Protein AF-A0A9P5JXN6-F1 (afdb_monomer)

Nearest PDB structures (foldseek):
  4c2m-assembly1_D  TM=7.102E-01  e=3.097E-01  Saccharomyces cerevisiae
  3stq-assembly2_F  TM=4.430E-01  e=1.516E+00  Pseudomonas aeruginosa

Solvent-accessible surface area (backbone atoms only — not comparable to full-atom values): 5011 Å² total; per-residue (Å²): 135,81,88,73,82,76,87,81,71,76,80,84,85,86,75,88,89,78,86,79,93,73,53,57,71,58,49,30,56,52,48,50,54,49,51,57,52,45,53,68,56,44,79,80,41,96,76,71,72,62,69,59,55,53,50,52,52,52,50,37,50,53,35,51,51,52,53,52,52,37,50,74,68,69,65,72,124

Mean predicted aligned error: 9.81 Å

Radius of gyration: 19.17 Å; Cα contacts (8 Å, |Δi|>4): 22; chains: 1; bounding box: 44×18×56 Å

Sequence (77 aa):
MMDNINLSDPPPRITTTTSKNLSAKRAQIRIQAFLDDFENRNSTLNGGDKAVTVQLQKLNQALLEERQRQKAAGKGL

Secondary structure (DSSP, 8-state):
------TT-PPPPP---------HHHHHHHHHHHHHHHHHHHTT-TT--HHHHHHHHHHHHHHHHHHHHHHHTT---

pLDDT: mean 82.46, std 15.15, range [46.0, 96.88]

Foldseek 3Di:
DDDDPPPPDDPDDDDDPDDDDDDLVRLLVVLVVVLVVCVVVCVVPPDDDVVVSVVSVVSSVVSVVVVVVCVVVVVPD

Organism: NCBI:txid152965

Structure (mmCIF, N/CA/C/O backbone):
data_AF-A0A9P5JXN6-F1
#
_entry.id   AF-A0A9P5JXN6-F1
#
loop_
_atom_site.group_PDB
_atom_site.id
_atom_site.type_symbol
_atom_site.label_atom_id
_atom_site.label_alt_id
_atom_site.label_comp_id
_atom_site.label_asym_id
_atom_site.label_entity_id
_atom_site.label_seq_id
_atom_site.pdbx_PDB_ins_code
_atom_site.Cartn_x
_atom_site.Cartn_y
_atom_site.Cartn_z
_atom_site.occupancy
_atom_site.B_iso_or_equiv
_atom_site.auth_seq_id
_atom_site.auth_comp_id
_atom_site.auth_asym_id
_atom_site.auth_atom_id
_atom_site.pdbx_PDB_model_num
ATOM 1 N N . MET A 1 1 ? 27.961 -8.380 -35.382 1.00 46.00 1 MET A N 1
ATOM 2 C CA . MET A 1 1 ? 26.884 -7.485 -35.854 1.00 46.00 1 MET A CA 1
ATOM 3 C C . MET A 1 1 ? 26.149 -7.044 -34.605 1.00 46.00 1 MET A C 1
ATOM 5 O O . MET A 1 1 ? 25.809 -7.912 -33.819 1.00 46.00 1 MET A O 1
ATOM 9 N N . MET A 1 2 ? 26.102 -5.739 -34.335 1.00 49.22 2 MET A N 1
ATOM 10 C CA . MET A 1 2 ? 25.585 -5.193 -33.076 1.00 49.22 2 MET A CA 1
ATOM 11 C C . MET A 1 2 ? 24.058 -5.142 -33.114 1.00 49.22 2 MET A C 1
ATOM 13 O O . MET A 1 2 ? 23.491 -4.695 -34.111 1.00 49.22 2 MET A O 1
ATOM 17 N N . ASP A 1 3 ? 23.420 -5.603 -32.040 1.00 54.28 3 ASP A N 1
ATOM 18 C CA . ASP A 1 3 ? 21.969 -5.598 -31.882 1.00 54.28 3 ASP A CA 1
ATOM 19 C C . ASP A 1 3 ? 21.468 -4.153 -31.805 1.00 54.28 3 ASP A C 1
ATOM 21 O O . ASP A 1 3 ? 21.639 -3.437 -30.817 1.00 54.28 3 ASP A O 1
ATOM 25 N N . ASN A 1 4 ? 20.903 -3.707 -32.921 1.00 58.69 4 ASN A N 1
ATOM 26 C CA . ASN A 1 4 ? 20.332 -2.386 -33.104 1.00 58.69 4 ASN A CA 1
ATOM 27 C C . ASN A 1 4 ? 19.052 -2.308 -32.256 1.00 58.69 4 ASN A C 1
ATOM 29 O O . ASN A 1 4 ? 18.083 -3.015 -32.540 1.00 58.69 4 ASN A O 1
ATOM 33 N N . ILE A 1 5 ? 19.037 -1.482 -31.206 1.00 60.19 5 ILE A N 1
ATOM 34 C CA . ILE A 1 5 ? 17.845 -1.276 -30.372 1.00 60.19 5 ILE A CA 1
ATOM 35 C C . ILE A 1 5 ? 16.743 -0.692 -31.265 1.00 60.19 5 ILE A C 1
ATOM 37 O O . ILE A 1 5 ? 16.813 0.459 -31.695 1.00 60.19 5 ILE A O 1
ATOM 41 N N . ASN A 1 6 ? 15.747 -1.511 -31.595 1.00 61.25 6 ASN A N 1
ATOM 42 C CA . ASN A 1 6 ? 14.633 -1.128 -32.450 1.00 61.25 6 ASN A CA 1
ATOM 43 C C . ASN A 1 6 ? 13.725 -0.141 -31.691 1.00 61.25 6 ASN A C 1
ATOM 45 O O . ASN A 1 6 ? 12.915 -0.541 -30.862 1.00 61.25 6 ASN A O 1
ATOM 49 N N . LEU A 1 7 ? 13.877 1.157 -31.970 1.00 61.94 7 LEU A N 1
ATOM 50 C CA . LEU A 1 7 ? 13.106 2.273 -31.396 1.00 61.94 7 LEU A CA 1
ATOM 51 C C . LEU A 1 7 ? 11.637 2.347 -31.875 1.00 61.94 7 LEU A C 1
ATOM 53 O O . LEU A 1 7 ? 10.965 3.344 -31.619 1.00 61.94 7 LEU A O 1
ATOM 57 N N . SER A 1 8 ? 11.132 1.340 -32.596 1.00 67.62 8 SER A N 1
ATOM 58 C CA . SER A 1 8 ? 9.838 1.409 -33.289 1.00 67.62 8 SER A CA 1
ATOM 59 C C . SER A 1 8 ? 8.654 0.784 -32.539 1.00 67.62 8 SER A C 1
ATOM 61 O O . SER A 1 8 ? 7.551 0.782 -33.090 1.00 67.62 8 SER A O 1
ATOM 63 N N . ASP A 1 9 ? 8.841 0.258 -31.326 1.00 75.19 9 ASP A N 1
ATOM 64 C CA . ASP A 1 9 ? 7.753 -0.368 -30.566 1.00 75.19 9 ASP A CA 1
ATOM 65 C C . ASP A 1 9 ? 7.254 0.585 -29.462 1.00 75.19 9 ASP A C 1
ATOM 67 O O . ASP A 1 9 ? 7.975 0.838 -28.487 1.00 75.19 9 ASP A O 1
ATOM 71 N N . PRO A 1 10 ? 6.070 1.211 -29.617 1.00 80.62 10 PRO A N 1
ATOM 72 C CA . PRO A 1 10 ? 5.558 2.140 -28.622 1.00 80.62 10 PRO A CA 1
ATOM 73 C C . PRO A 1 10 ? 5.272 1.407 -27.302 1.00 80.62 10 PRO A C 1
ATOM 75 O O . PRO A 1 10 ? 4.845 0.250 -27.320 1.00 80.62 10 PRO A O 1
ATOM 78 N N . PRO A 1 11 ? 5.424 2.077 -26.143 1.00 85.31 11 PRO A N 1
ATOM 79 C CA . PRO A 1 11 ? 5.067 1.479 -24.866 1.00 8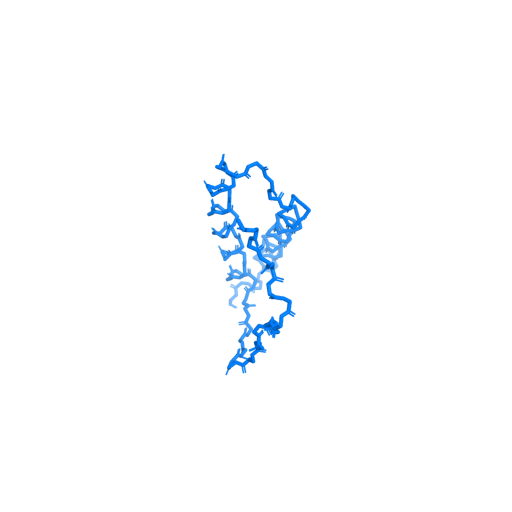5.31 11 PRO A CA 1
ATOM 80 C C . PRO A 1 11 ? 3.624 0.950 -24.884 1.00 85.31 11 PRO A C 1
ATOM 82 O O . PRO A 1 11 ? 2.732 1.627 -25.417 1.00 85.31 11 PRO A O 1
ATOM 85 N N . PRO A 1 12 ? 3.362 -0.222 -24.281 1.00 86.75 12 PRO A N 1
ATOM 86 C CA . PRO A 1 12 ? 2.019 -0.773 -24.203 1.00 86.75 12 PRO A CA 1
ATOM 87 C C . PRO A 1 12 ? 1.027 0.230 -23.607 1.00 86.75 12 PRO A C 1
ATOM 89 O O . PRO A 1 12 ? 1.285 0.861 -22.579 1.00 86.75 12 PRO A O 1
ATOM 92 N N . ARG A 1 13 ? -0.141 0.363 -24.239 1.00 90.25 13 ARG A N 1
ATOM 93 C CA . ARG A 1 13 ? -1.222 1.215 -23.731 1.00 90.25 13 ARG A CA 1
ATOM 94 C C . ARG A 1 13 ? -1.946 0.494 -22.598 1.00 90.25 13 ARG A C 1
ATOM 96 O O . ARG A 1 13 ? -2.536 -0.560 -22.810 1.00 90.25 13 ARG A O 1
ATOM 103 N N . ILE A 1 14 ? -1.932 1.083 -21.406 1.00 91.50 14 ILE A N 1
ATOM 104 C CA . ILE A 1 14 ? -2.659 0.569 -20.241 1.00 91.50 14 ILE A CA 1
ATOM 105 C C . ILE A 1 14 ? -4.040 1.232 -20.199 1.00 91.50 14 ILE A C 1
ATOM 107 O O . ILE A 1 14 ? -4.138 2.455 -20.118 1.00 91.50 14 ILE A O 1
ATOM 111 N N . THR A 1 15 ? -5.109 0.432 -20.239 1.00 94.62 15 THR A N 1
ATOM 112 C CA . THR A 1 15 ? -6.497 0.900 -20.081 1.00 94.62 15 THR A CA 1
ATOM 113 C C . THR A 1 15 ? -7.113 0.343 -18.805 1.00 94.62 15 THR A C 1
ATOM 115 O O . THR A 1 15 ? -7.000 -0.849 -1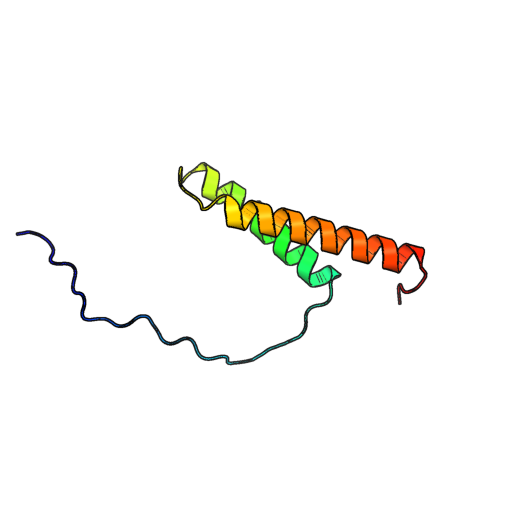8.517 1.00 94.62 15 THR A O 1
ATOM 118 N N . THR A 1 16 ? -7.798 1.188 -18.042 1.00 92.44 16 THR A N 1
ATOM 119 C CA . THR A 1 16 ? -8.433 0.804 -16.779 1.00 92.44 16 THR A CA 1
ATOM 120 C C . THR A 1 16 ? -9.628 -0.115 -17.024 1.00 92.44 16 THR A C 1
ATOM 122 O O . THR A 1 16 ? -10.574 0.267 -17.704 1.00 92.44 16 THR A O 1
ATOM 125 N N . THR A 1 17 ? -9.623 -1.312 -16.437 1.00 95.62 17 THR A N 1
ATOM 126 C CA . THR A 1 17 ? -10.764 -2.244 -16.507 1.00 95.62 17 THR A CA 1
ATOM 127 C C . THR A 1 17 ? -11.735 -2.062 -15.341 1.00 95.62 17 THR A C 1
ATOM 129 O O . THR A 1 17 ? -12.934 -2.281 -15.480 1.00 95.62 17 THR A O 1
ATOM 132 N N . THR A 1 18 ? -11.236 -1.655 -14.173 1.00 95.12 18 THR A N 1
ATOM 133 C CA . THR A 1 18 ? -12.037 -1.405 -12.970 1.00 95.12 18 THR A CA 1
ATOM 134 C C . THR A 1 18 ? -11.266 -0.532 -11.979 1.00 95.12 18 THR A C 1
ATOM 136 O O . THR A 1 18 ? -10.036 -0.518 -11.983 1.00 95.12 18 THR A O 1
ATOM 139 N N . SER A 1 19 ? -11.984 0.178 -11.107 1.00 94.62 19 SER A N 1
ATOM 140 C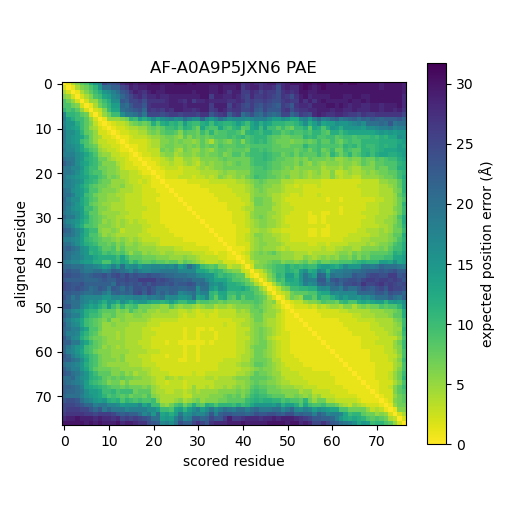 CA . SER A 1 19 ? -11.417 0.919 -9.978 1.00 94.62 19 SER A CA 1
ATOM 141 C C . SER A 1 19 ? -12.255 0.672 -8.727 1.00 94.62 19 SER A C 1
ATOM 143 O O . SER A 1 19 ? -13.485 0.628 -8.789 1.00 94.62 19 SER A O 1
ATOM 145 N N . LYS A 1 20 ? -11.590 0.471 -7.586 1.00 93.69 20 LYS A N 1
ATOM 146 C CA . LYS A 1 20 ? -12.227 0.240 -6.285 1.00 93.69 20 LYS A CA 1
ATOM 147 C C . LYS A 1 20 ? -11.469 0.994 -5.205 1.00 93.69 20 LYS A C 1
ATOM 149 O O . LYS A 1 20 ? -10.242 0.946 -5.159 1.00 93.69 20 LYS A O 1
ATOM 154 N N . ASN A 1 21 ? -12.212 1.609 -4.291 1.00 93.81 21 ASN A N 1
ATOM 155 C CA . ASN A 1 21 ? -11.627 2.253 -3.122 1.00 93.81 21 ASN A CA 1
ATOM 156 C C . ASN A 1 21 ? -11.039 1.212 -2.158 1.00 93.81 21 ASN A C 1
ATOM 158 O O . ASN A 1 21 ? -11.596 0.128 -1.952 1.00 93.81 21 ASN A O 1
ATOM 162 N N . LEU A 1 22 ? -9.910 1.560 -1.546 1.00 91.50 22 LEU A N 1
ATOM 163 C CA . LEU A 1 22 ? -9.247 0.771 -0.511 1.00 91.50 22 LEU A CA 1
ATOM 164 C C . LEU A 1 22 ? -9.420 1.463 0.839 1.00 91.50 22 LEU A C 1
ATOM 166 O O . LEU A 1 22 ? -9.255 2.672 0.950 1.00 91.50 22 LEU A O 1
ATOM 170 N N . SER A 1 23 ? -9.717 0.684 1.879 1.00 92.81 23 SER A N 1
ATOM 171 C CA . SER A 1 23 ? -9.658 1.195 3.249 1.00 92.81 23 SER A CA 1
ATOM 172 C C . SER A 1 23 ? -8.207 1.368 3.695 1.00 92.81 23 SER A C 1
ATOM 174 O O . SER A 1 23 ? -7.333 0.618 3.250 1.00 92.81 23 SER A O 1
ATOM 176 N N . ALA A 1 24 ? -7.960 2.271 4.648 1.00 91.50 24 ALA A N 1
ATOM 177 C CA . ALA A 1 24 ? -6.625 2.503 5.209 1.00 91.50 24 ALA A CA 1
ATOM 178 C C . ALA A 1 24 ? -5.964 1.207 5.722 1.00 91.50 24 ALA A C 1
ATOM 180 O O . ALA A 1 24 ? -4.789 0.953 5.467 1.00 91.50 24 ALA A O 1
ATOM 181 N N . LYS A 1 25 ? -6.743 0.310 6.353 1.00 92.81 25 LYS A N 1
ATOM 182 C CA . LYS A 1 25 ? -6.275 -1.026 6.776 1.00 92.81 25 LYS A CA 1
ATOM 183 C C . LYS A 1 25 ? -5.799 -1.882 5.604 1.00 92.81 25 LYS A C 1
ATOM 185 O O . LYS A 1 25 ? -4.747 -2.504 5.701 1.00 92.81 25 LYS A O 1
ATOM 190 N N . ARG A 1 26 ? -6.572 -1.951 4.515 1.00 95.06 26 ARG A N 1
ATOM 191 C CA . ARG A 1 26 ? -6.198 -2.757 3.343 1.00 95.06 26 ARG A CA 1
ATOM 192 C C . ARG A 1 26 ? -5.009 -2.149 2.602 1.00 95.06 26 ARG A C 1
ATOM 194 O O . ARG A 1 26 ? -4.162 -2.906 2.143 1.00 95.06 26 ARG A O 1
ATOM 201 N N . ALA A 1 27 ? -4.942 -0.822 2.511 1.00 94.69 27 ALA A N 1
ATOM 202 C CA . ALA A 1 27 ? -3.810 -0.115 1.923 1.00 94.69 27 ALA A CA 1
ATOM 203 C C . ALA A 1 27 ? -2.514 -0.409 2.694 1.00 94.69 27 ALA A C 1
ATOM 205 O O . ALA A 1 27 ? -1.546 -0.856 2.089 1.00 94.69 27 ALA A O 1
ATOM 206 N N . GLN A 1 28 ? -2.536 -0.281 4.026 1.00 95.19 28 GLN A N 1
ATOM 207 C CA . GLN A 1 28 ? -1.379 -0.563 4.878 1.00 95.19 28 GLN A CA 1
ATOM 208 C C . GLN A 1 28 ? -0.866 -2.001 4.693 1.00 95.19 28 GLN A C 1
ATOM 210 O O . GLN A 1 28 ? 0.316 -2.205 4.441 1.00 95.19 28 GLN A O 1
ATOM 215 N N . ILE A 1 29 ? -1.755 -3.001 4.764 1.00 95.31 29 ILE A N 1
ATOM 216 C CA . ILE A 1 29 ? -1.369 -4.417 4.617 1.00 95.31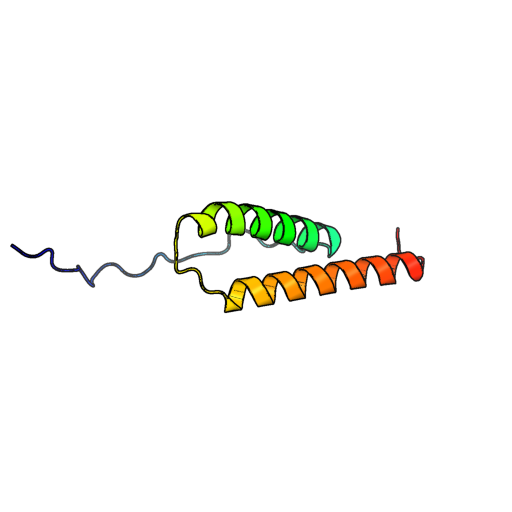 29 ILE A CA 1
ATOM 217 C C . ILE A 1 29 ? -0.681 -4.667 3.268 1.00 95.31 29 ILE A C 1
ATOM 219 O O . ILE A 1 29 ? 0.314 -5.381 3.208 1.00 95.31 29 ILE A O 1
ATOM 223 N N . ARG A 1 30 ? -1.198 -4.075 2.185 1.00 95.50 30 ARG A N 1
ATOM 224 C CA . ARG A 1 30 ? -0.628 -4.246 0.842 1.00 95.50 30 ARG A CA 1
ATOM 225 C C . ARG A 1 30 ? 0.729 -3.568 0.692 1.00 95.50 30 ARG A C 1
ATOM 227 O O . ARG A 1 30 ? 1.609 -4.152 0.073 1.00 95.50 30 ARG A O 1
ATOM 234 N N . ILE A 1 31 ? 0.894 -2.368 1.248 1.00 95.31 31 ILE A N 1
ATOM 235 C CA . ILE A 1 31 ? 2.174 -1.649 1.199 1.00 95.31 31 ILE A CA 1
ATOM 236 C C . ILE A 1 31 ? 3.230 -2.398 2.010 1.00 95.31 31 ILE A C 1
ATOM 238 O O . ILE A 1 31 ? 4.337 -2.571 1.516 1.00 95.31 31 ILE A O 1
ATOM 242 N N . GLN A 1 32 ? 2.887 -2.894 3.203 1.00 94.69 32 GLN A N 1
ATOM 243 C CA . GLN A 1 32 ? 3.815 -3.696 4.002 1.00 94.69 32 GLN A CA 1
ATOM 244 C C . GLN A 1 32 ? 4.260 -4.953 3.248 1.00 94.69 32 GLN A C 1
ATOM 246 O O . GLN A 1 32 ? 5.454 -5.168 3.089 1.00 94.69 32 GLN A O 1
ATOM 251 N N . ALA A 1 33 ? 3.313 -5.727 2.707 1.00 94.62 33 ALA A N 1
ATOM 252 C CA . ALA A 1 33 ? 3.634 -6.935 1.949 1.00 94.62 33 ALA A CA 1
ATOM 253 C C . ALA A 1 33 ? 4.507 -6.644 0.714 1.00 94.62 33 ALA A C 1
ATOM 255 O O . ALA A 1 33 ? 5.400 -7.422 0.394 1.00 94.62 33 ALA A O 1
ATOM 256 N N . PHE A 1 34 ? 4.265 -5.519 0.032 1.00 92.75 34 PHE A N 1
ATOM 257 C CA . PHE A 1 34 ? 5.112 -5.078 -1.074 1.00 92.75 34 PHE A CA 1
ATOM 258 C C . PHE A 1 34 ? 6.531 -4.736 -0.610 1.00 92.75 34 PHE A C 1
ATOM 260 O O . PHE A 1 34 ? 7.479 -5.151 -1.262 1.00 92.75 34 PHE A O 1
ATOM 267 N N . LEU A 1 35 ? 6.686 -3.987 0.487 1.00 91.38 35 LEU A N 1
ATOM 268 C CA . LEU A 1 35 ? 8.002 -3.626 1.022 1.00 91.38 35 LEU A CA 1
ATOM 269 C C . LEU A 1 35 ? 8.790 -4.872 1.448 1.00 91.38 35 LEU A C 1
ATOM 271 O O . LEU A 1 35 ? 9.973 -4.965 1.136 1.00 91.38 35 LEU A O 1
ATOM 275 N N . ASP A 1 36 ? 8.129 -5.843 2.081 1.00 90.75 36 ASP A N 1
ATOM 276 C CA . ASP A 1 36 ? 8.755 -7.101 2.498 1.00 90.75 36 ASP A CA 1
ATOM 277 C C . ASP A 1 36 ? 9.241 -7.919 1.281 1.00 90.75 36 ASP A C 1
ATOM 279 O O . ASP A 1 36 ? 10.375 -8.400 1.266 1.00 90.75 36 ASP A O 1
ATOM 283 N N . ASP A 1 37 ? 8.419 -8.045 0.228 1.00 89.25 37 ASP A N 1
ATOM 284 C CA . ASP A 1 37 ? 8.824 -8.696 -1.032 1.00 89.25 37 ASP A CA 1
ATOM 285 C C . ASP A 1 37 ? 9.934 -7.914 -1.748 1.00 89.25 37 ASP A C 1
ATOM 287 O O . ASP A 1 37 ? 10.888 -8.494 -2.269 1.00 89.25 37 ASP A O 1
ATOM 291 N N . PHE A 1 38 ? 9.836 -6.584 -1.749 1.00 85.31 38 PHE A N 1
ATOM 292 C CA . PHE A 1 38 ? 10.801 -5.713 -2.401 1.00 85.31 38 PHE A CA 1
ATOM 293 C C . PHE A 1 38 ? 12.184 -5.839 -1.765 1.00 85.31 38 PHE A C 1
ATOM 295 O O . PHE A 1 38 ? 13.146 -6.045 -2.495 1.00 85.31 38 PHE A O 1
ATOM 302 N N . GLU A 1 39 ? 12.306 -5.785 -0.438 1.00 82.50 39 GLU A N 1
ATOM 303 C CA . GLU A 1 39 ? 13.594 -5.958 0.250 1.00 82.50 39 GLU A CA 1
ATOM 304 C C . GLU A 1 39 ? 14.211 -7.339 -0.032 1.00 82.50 39 GLU A C 1
ATOM 306 O O . GLU A 1 39 ? 15.401 -7.436 -0.349 1.00 82.50 39 GLU A O 1
ATOM 311 N N . ASN A 1 40 ? 13.393 -8.400 -0.038 1.00 81.12 40 ASN A N 1
ATOM 312 C CA . ASN A 1 40 ? 13.846 -9.753 -0.381 1.00 81.12 40 ASN A CA 1
ATOM 313 C C . ASN A 1 40 ? 14.424 -9.836 -1.804 1.00 81.12 40 ASN A C 1
ATOM 315 O O . ASN A 1 40 ? 15.398 -10.552 -2.041 1.00 81.12 40 ASN A O 1
ATOM 319 N N . ARG A 1 41 ? 13.851 -9.090 -2.755 1.00 78.69 41 ARG A N 1
ATOM 320 C CA . ARG A 1 41 ? 14.281 -9.068 -4.163 1.00 78.69 41 ARG A CA 1
ATOM 321 C C . ARG A 1 41 ? 15.403 -8.070 -4.441 1.00 78.69 41 ARG A C 1
ATOM 323 O O . ARG A 1 41 ? 16.214 -8.296 -5.332 1.00 78.69 41 ARG A O 1
ATOM 330 N N . ASN A 1 42 ? 15.467 -6.972 -3.698 1.00 67.94 42 ASN A N 1
ATOM 331 C CA . ASN A 1 42 ? 16.451 -5.911 -3.903 1.00 67.94 42 ASN A CA 1
ATOM 332 C C . ASN A 1 42 ? 17.810 -6.258 -3.265 1.00 67.94 42 ASN A C 1
ATOM 334 O O . ASN A 1 42 ? 18.838 -5.763 -3.714 1.00 67.94 42 ASN A O 1
ATOM 338 N N . SER A 1 43 ? 17.838 -7.193 -2.306 1.00 58.53 43 SER A N 1
ATOM 339 C CA . SER A 1 43 ? 19.055 -7.853 -1.796 1.00 58.53 43 SER A CA 1
ATOM 340 C C . SER A 1 43 ? 19.964 -8.419 -2.910 1.00 58.53 43 SER A C 1
ATOM 342 O O . SER A 1 43 ? 21.185 -8.437 -2.768 1.00 58.53 43 SER A O 1
ATOM 344 N N . THR A 1 44 ? 19.393 -8.819 -4.055 1.00 55.03 44 THR A N 1
ATOM 345 C CA . THR A 1 44 ? 20.134 -9.379 -5.204 1.00 55.03 44 THR A CA 1
ATOM 346 C C . THR A 1 44 ? 20.425 -8.376 -6.325 1.00 55.03 44 THR A C 1
ATOM 348 O O . THR A 1 44 ? 21.195 -8.688 -7.233 1.00 55.03 44 THR A O 1
ATOM 351 N N . LEU A 1 45 ? 19.858 -7.166 -6.276 1.00 55.34 45 LEU A N 1
ATOM 352 C CA . LEU A 1 45 ? 19.966 -6.156 -7.331 1.00 55.34 45 LEU A CA 1
ATOM 353 C C . LEU A 1 45 ? 20.421 -4.826 -6.721 1.00 55.34 45 LEU A C 1
ATOM 355 O O . LEU A 1 45 ? 19.620 -4.009 -6.274 1.00 55.34 45 LEU A O 1
ATOM 359 N N . ASN A 1 46 ? 21.735 -4.601 -6.719 1.00 52.22 46 ASN A N 1
ATOM 360 C CA . ASN A 1 46 ? 22.368 -3.345 -6.307 1.00 52.22 46 ASN A CA 1
ATOM 361 C C . ASN A 1 46 ? 21.945 -2.182 -7.233 1.00 52.22 46 ASN A C 1
ATOM 363 O O . ASN A 1 46 ? 22.705 -1.792 -8.115 1.00 52.22 46 ASN A O 1
ATOM 367 N N . GLY A 1 47 ? 20.732 -1.638 -7.082 1.00 55.12 47 GLY A N 1
ATOM 368 C CA . GLY A 1 47 ? 20.276 -0.553 -7.962 1.00 55.12 47 GLY A CA 1
ATOM 369 C C . GLY A 1 47 ? 18.804 -0.132 -7.915 1.00 55.12 47 GLY A C 1
ATOM 370 O O . GLY A 1 47 ? 18.367 0.538 -8.844 1.00 55.12 47 GLY A O 1
ATOM 371 N N . GLY A 1 48 ? 18.019 -0.500 -6.897 1.00 61.97 48 GLY A N 1
ATOM 372 C CA . GLY A 1 48 ? 16.629 -0.030 -6.775 1.00 61.97 48 GLY A CA 1
ATOM 373 C C . GLY A 1 48 ? 16.500 1.454 -6.387 1.00 61.97 48 GLY A C 1
ATOM 374 O O . GLY A 1 48 ? 17.292 1.964 -5.590 1.00 61.97 48 GLY A O 1
ATOM 375 N N . ASP A 1 49 ? 15.478 2.138 -6.917 1.00 65.06 49 ASP A N 1
ATOM 376 C CA . ASP A 1 49 ? 15.174 3.551 -6.643 1.00 65.06 49 ASP A CA 1
ATOM 377 C C . ASP A 1 49 ? 14.741 3.766 -5.178 1.00 65.06 49 ASP A C 1
ATOM 379 O O . ASP A 1 49 ? 13.578 3.608 -4.794 1.00 65.06 49 ASP A O 1
ATOM 383 N N . LYS A 1 50 ? 15.718 4.110 -4.329 1.00 75.62 50 LYS A N 1
ATOM 384 C CA . LYS A 1 50 ? 15.554 4.243 -2.871 1.00 75.62 50 LYS A CA 1
ATOM 385 C C . LYS A 1 50 ? 14.530 5.310 -2.479 1.00 75.62 50 LYS A C 1
ATOM 387 O O . LYS A 1 50 ? 13.956 5.231 -1.392 1.00 75.62 50 LYS A O 1
ATOM 392 N N . ALA A 1 51 ? 1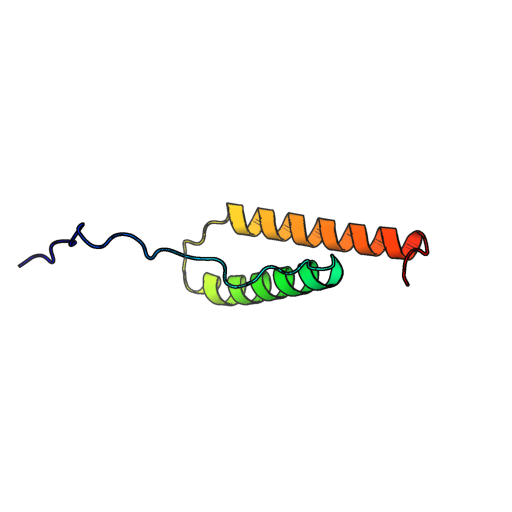4.295 6.306 -3.334 1.00 80.69 51 ALA A N 1
ATOM 393 C CA . ALA A 1 51 ? 13.3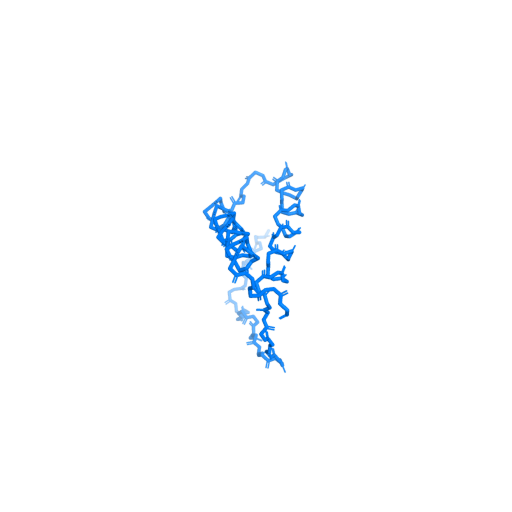69 7.393 -3.037 1.00 80.69 51 ALA A CA 1
ATOM 394 C C . ALA A 1 51 ? 11.922 6.888 -2.932 1.00 80.69 51 ALA A C 1
ATOM 396 O O . ALA A 1 51 ? 11.202 7.266 -2.003 1.00 80.69 51 ALA A O 1
ATOM 397 N N . VAL A 1 52 ? 11.520 5.987 -3.833 1.00 83.50 52 VAL A N 1
ATOM 398 C CA . VAL A 1 52 ? 10.172 5.400 -3.852 1.00 83.50 52 VAL A CA 1
ATOM 399 C C . VAL A 1 52 ? 9.947 4.526 -2.619 1.00 83.50 52 VAL A C 1
ATOM 401 O O . VAL A 1 52 ? 8.920 4.656 -1.951 1.00 83.50 52 VAL A O 1
ATOM 404 N N . THR A 1 53 ? 10.927 3.699 -2.245 1.00 87.00 53 THR A N 1
ATOM 405 C CA . THR A 1 53 ? 10.836 2.853 -1.044 1.00 87.00 53 THR A CA 1
ATOM 406 C C . THR A 1 53 ? 10.661 3.692 0.222 1.00 87.00 53 THR A C 1
ATOM 408 O O . THR A 1 53 ? 9.780 3.405 1.033 1.00 87.00 53 THR A O 1
ATOM 411 N N . VAL A 1 54 ? 11.414 4.790 0.366 1.00 89.75 54 VAL A N 1
ATOM 412 C CA . VAL A 1 54 ? 11.273 5.714 1.506 1.00 89.75 54 VAL A CA 1
ATOM 413 C C . VAL A 1 54 ? 9.885 6.361 1.543 1.00 89.75 54 VAL A C 1
ATOM 415 O O . VAL A 1 54 ? 9.296 6.514 2.615 1.00 89.75 54 VAL A O 1
ATOM 418 N N . GLN A 1 55 ? 9.329 6.744 0.392 1.00 94.12 55 GLN A N 1
ATOM 419 C CA . GLN A 1 55 ? 7.971 7.293 0.328 1.00 94.12 55 GLN A CA 1
ATOM 420 C C . GLN A 1 55 ? 6.917 6.261 0.744 1.00 94.12 55 GLN A C 1
ATOM 422 O O . GLN A 1 55 ? 6.010 6.589 1.511 1.00 94.12 55 GLN A O 1
ATOM 427 N N . LEU A 1 56 ? 7.056 5.010 0.303 1.00 93.94 56 LEU A N 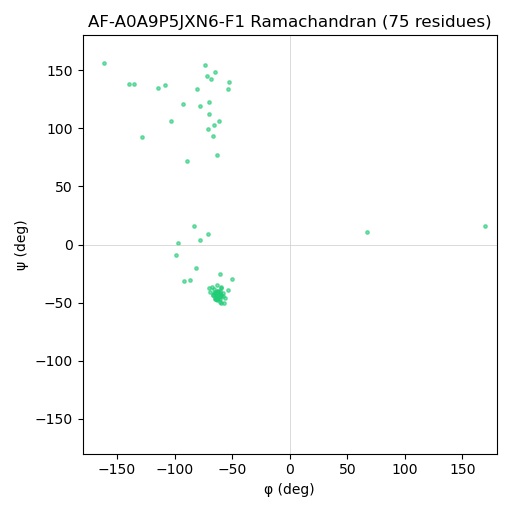1
ATOM 428 C CA . LEU A 1 56 ? 6.153 3.924 0.684 1.00 93.94 56 LEU A CA 1
ATOM 429 C C . LEU A 1 56 ? 6.243 3.593 2.179 1.00 93.94 56 LEU A C 1
ATOM 431 O O . LEU A 1 56 ? 5.210 3.384 2.814 1.00 93.94 56 LEU A O 1
ATOM 435 N N . GLN A 1 57 ? 7.439 3.627 2.770 1.00 93.81 57 GLN A N 1
ATOM 436 C CA . GLN A 1 57 ? 7.625 3.479 4.218 1.00 93.81 57 GLN A CA 1
ATOM 437 C C . GLN A 1 57 ? 6.911 4.594 4.997 1.00 93.81 57 GLN A C 1
ATOM 439 O O . GLN A 1 57 ? 6.175 4.317 5.945 1.00 93.81 57 GLN A O 1
ATOM 444 N N . LYS A 1 58 ? 7.060 5.854 4.564 1.00 96.88 58 LYS A N 1
ATOM 445 C CA . LYS A 1 58 ? 6.356 7.002 5.163 1.00 96.88 58 LYS A CA 1
ATOM 446 C C . LYS A 1 58 ? 4.838 6.859 5.055 1.00 96.88 58 LYS A C 1
ATOM 448 O O . LYS A 1 58 ? 4.128 7.112 6.025 1.00 96.88 58 LYS A O 1
ATOM 453 N N . LEU A 1 59 ? 4.340 6.425 3.897 1.00 96.56 59 LEU A N 1
ATOM 454 C CA . LEU A 1 59 ? 2.912 6.194 3.687 1.00 96.56 59 LEU A CA 1
ATOM 455 C C . LEU A 1 59 ? 2.381 5.074 4.592 1.00 96.56 59 LEU A C 1
ATOM 457 O O . LEU A 1 59 ? 1.327 5.227 5.205 1.00 96.56 59 LEU A O 1
ATOM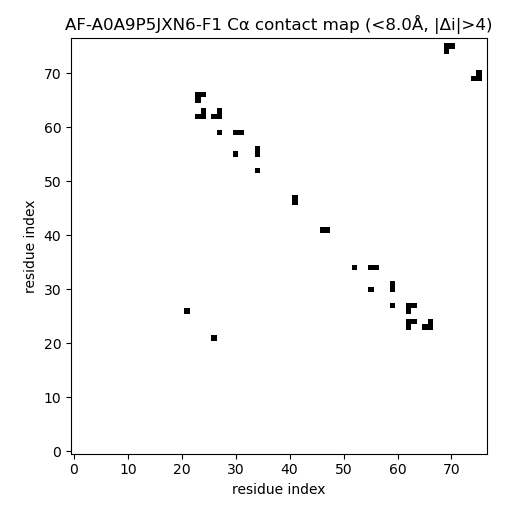 461 N N . ASN A 1 60 ? 3.118 3.969 4.715 1.00 96.19 60 ASN A N 1
ATOM 462 C CA . ASN A 1 60 ? 2.761 2.861 5.598 1.00 96.19 60 ASN A CA 1
ATOM 463 C C . ASN A 1 60 ? 2.630 3.320 7.059 1.00 96.19 60 ASN A C 1
ATOM 465 O O . ASN A 1 60 ? 1.648 2.996 7.731 1.00 96.19 60 ASN A O 1
ATOM 469 N N . GLN A 1 61 ? 3.581 4.138 7.517 1.00 96.62 61 GLN A N 1
ATOM 470 C CA . GLN A 1 61 ? 3.566 4.726 8.853 1.00 96.62 61 GLN A CA 1
ATOM 471 C C . GLN A 1 61 ? 2.359 5.658 9.054 1.00 96.62 61 GLN A C 1
ATOM 473 O O . GLN A 1 61 ? 1.626 5.517 10.032 1.00 96.62 61 GLN A O 1
ATOM 478 N N . ALA A 1 62 ? 2.081 6.545 8.095 1.00 96.75 62 ALA A N 1
ATOM 479 C CA . ALA A 1 62 ? 0.931 7.447 8.162 1.00 96.75 62 ALA A CA 1
ATOM 480 C C . ALA A 1 62 ? -0.413 6.691 8.231 1.00 96.75 62 ALA A C 1
ATOM 482 O O . ALA A 1 62 ? -1.300 7.062 9.003 1.00 96.75 62 ALA A O 1
ATOM 483 N N . LEU A 1 63 ? -0.553 5.596 7.474 1.00 95.44 63 LEU A N 1
ATOM 484 C CA . LEU A 1 63 ? -1.744 4.739 7.506 1.00 95.44 63 LEU A CA 1
ATOM 485 C C . LEU A 1 63 ? -1.893 4.004 8.845 1.00 95.44 63 LEU A C 1
ATOM 487 O O . LEU A 1 63 ? -3.011 3.822 9.333 1.00 95.44 63 LEU A O 1
ATOM 491 N N . LEU A 1 64 ? -0.786 3.580 9.459 1.00 94.19 64 LEU A N 1
ATOM 492 C CA . LEU A 1 64 ? -0.804 2.976 10.790 1.00 94.19 64 LEU A CA 1
ATOM 493 C C . LEU A 1 64 ? -1.285 3.981 11.846 1.00 94.19 64 LEU A C 1
ATOM 495 O O . LEU A 1 64 ? -2.172 3.656 12.638 1.00 94.19 64 LEU A O 1
ATOM 499 N N . GLU A 1 65 ? -0.747 5.198 11.826 1.00 94.81 65 GLU A N 1
ATOM 500 C CA . GLU A 1 65 ? -1.138 6.276 12.738 1.00 94.81 65 GLU A CA 1
ATOM 501 C C . GLU A 1 65 ? -2.608 6.656 12.576 1.00 94.81 65 GLU A C 1
ATOM 503 O O . GLU A 1 65 ? -3.326 6.789 13.565 1.00 94.81 65 GLU A O 1
ATOM 508 N N . GLU A 1 66 ? -3.094 6.779 11.339 1.00 92.50 66 GLU A N 1
ATOM 509 C CA . GLU A 1 66 ? -4.507 7.041 11.073 1.00 92.50 66 GLU A CA 1
ATOM 510 C C . GLU A 1 66 ? -5.398 5.970 11.712 1.00 92.50 66 GLU A C 1
ATOM 512 O O . GLU A 1 66 ? -6.360 6.294 12.411 1.00 92.50 66 GLU A O 1
ATOM 517 N N . ARG A 1 67 ? -5.048 4.690 11.551 1.00 90.69 67 ARG A N 1
ATOM 518 C CA . ARG A 1 67 ? -5.799 3.587 12.164 1.00 90.69 67 ARG A CA 1
ATOM 519 C C . ARG A 1 67 ? -5.770 3.635 13.684 1.00 90.69 67 ARG A C 1
ATOM 521 O O . ARG A 1 67 ? -6.782 3.340 14.316 1.00 90.69 67 ARG A O 1
ATOM 528 N N . GLN A 1 68 ? -4.623 3.951 14.278 1.00 91.69 68 GLN A N 1
ATOM 529 C CA . GLN A 1 68 ? -4.500 4.082 15.729 1.00 91.69 68 GLN A CA 1
ATOM 530 C C . GLN A 1 68 ? -5.355 5.244 16.244 1.00 91.69 68 GLN A C 1
ATOM 532 O O . GLN A 1 68 ? -6.111 5.057 17.196 1.00 91.69 68 GLN A O 1
ATOM 537 N N . ARG A 1 69 ? -5.333 6.396 15.558 1.00 91.19 69 ARG A N 1
ATOM 538 C CA . ARG A 1 69 ? -6.195 7.548 15.863 1.00 91.19 69 ARG A CA 1
ATOM 539 C C . ARG A 1 69 ? -7.679 7.200 15.757 1.00 91.19 69 ARG A C 1
ATOM 541 O O . ARG A 1 69 ? -8.442 7.541 16.652 1.00 91.19 69 ARG A O 1
ATOM 548 N N . GLN A 1 70 ? -8.095 6.484 14.711 1.00 88.38 70 GLN A N 1
ATOM 549 C CA . GLN A 1 70 ? -9.491 6.060 14.543 1.00 88.38 70 GLN A CA 1
ATOM 550 C C . GLN A 1 70 ? -9.948 5.105 15.655 1.00 88.38 70 GLN A C 1
ATOM 552 O O . GLN A 1 70 ? -11.063 5.246 16.157 1.00 88.38 70 GLN A O 1
ATOM 557 N N . LYS A 1 71 ? -9.083 4.171 16.078 1.00 86.62 71 LYS A N 1
ATOM 558 C CA . LYS A 1 71 ? -9.358 3.284 17.218 1.00 86.62 71 LYS A CA 1
ATOM 559 C C . LYS A 1 71 ? -9.472 4.058 18.530 1.00 86.62 71 LYS A C 1
ATOM 561 O O . LYS A 1 71 ? -10.421 3.835 19.272 1.00 86.62 71 LYS A O 1
ATOM 566 N N . ALA A 1 72 ? -8.537 4.969 18.798 1.00 86.88 72 ALA A N 1
ATOM 567 C CA . ALA A 1 72 ? -8.545 5.794 20.006 1.00 86.88 72 ALA A CA 1
ATOM 568 C C . ALA A 1 72 ? -9.773 6.719 20.068 1.00 86.88 72 ALA A C 1
ATOM 570 O O . ALA A 1 72 ? -10.330 6.937 21.136 1.00 86.88 72 ALA A O 1
ATOM 571 N N . ALA A 1 73 ? -10.234 7.212 18.916 1.00 85.31 73 ALA A N 1
ATOM 572 C CA 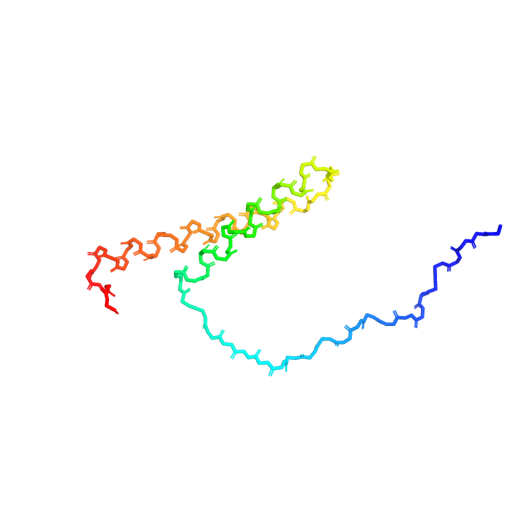. ALA A 1 73 ? -11.427 8.045 18.801 1.00 85.31 73 ALA A CA 1
ATOM 573 C C . ALA A 1 73 ? -12.755 7.261 18.858 1.00 85.31 73 ALA A C 1
ATOM 575 O O . ALA A 1 73 ? -13.808 7.854 18.635 1.00 85.31 73 ALA A O 1
ATOM 576 N N . GLY A 1 74 ? -12.731 5.938 19.076 1.00 75.44 74 GLY A N 1
ATOM 577 C CA . GLY A 1 74 ? -13.941 5.107 19.119 1.00 75.44 74 GLY A CA 1
ATOM 578 C C . GLY A 1 74 ? -14.674 4.973 17.777 1.00 75.44 74 GLY A C 1
ATOM 579 O O . GLY A 1 74 ? -15.772 4.433 17.731 1.00 75.44 74 GLY A O 1
ATOM 580 N N . LYS A 1 75 ? -14.072 5.418 16.666 1.00 67.38 75 LYS A N 1
ATOM 581 C CA . LYS A 1 75 ? -14.642 5.330 15.305 1.00 67.38 75 LYS A CA 1
ATOM 582 C C . LYS A 1 75 ? -14.407 3.963 14.646 1.00 67.38 75 LYS A C 1
ATOM 584 O O . LYS A 1 75 ? -14.502 3.836 13.431 1.00 67.38 75 LYS A O 1
ATOM 589 N N . GLY A 1 76 ? -14.042 2.953 15.434 1.00 60.53 76 GLY A N 1
ATOM 590 C CA . GLY A 1 76 ? -13.786 1.594 14.971 1.00 60.53 76 GLY A CA 1
ATOM 591 C C . GLY A 1 76 ? -15.042 0.728 14.985 1.00 60.53 76 GLY A C 1
ATOM 592 O O . GLY A 1 76 ? -15.125 -0.164 15.823 1.00 60.53 76 GLY A O 1
ATOM 593 N N . LEU A 1 77 ? -15.971 0.983 14.062 1.00 46.16 77 LEU A N 1
ATOM 594 C CA . LEU A 1 77 ? -17.006 0.043 13.614 1.00 46.16 77 LEU A CA 1
ATOM 595 C C . LEU A 1 77 ? -16.950 -0.038 12.086 1.00 46.16 77 LEU A C 1
ATOM 597 O O . LEU A 1 77 ? -17.068 1.030 11.445 1.00 46.16 77 LEU A O 1
#